Protein AF-A0A930U5Q6-F1 (afdb_monomer_lite)

Radius of gyration: 12.89 Å; chains: 1; bounding box: 28×29×20 Å

Foldseek 3Di:
DCVVVVHAAEDEADDDPVVVVVCVVVPHPYYYHPVVHDDDDPVPDDDD

pLDDT: mean 93.87, std 8.22, range [55.91, 98.62]

Structure (mmCIF, N/CA/C/O backbone):
data_AF-A0A930U5Q6-F1
#
_entry.id   AF-A0A930U5Q6-F1
#
loop_
_atom_site.group_PDB
_atom_site.id
_atom_site.type_symbol
_atom_site.label_atom_id
_atom_site.label_alt_id
_atom_site.label_comp_id
_atom_site.label_asym_id
_atom_site.label_entity_id
_atom_site.label_seq_id
_atom_site.pdbx_PDB_ins_code
_atom_site.Cartn_x
_atom_site.Cartn_y
_atom_site.Cartn_z
_atom_site.occupancy
_atom_site.B_iso_or_equiv
_atom_site.auth_seq_id
_atom_site.auth_comp_id
_atom_site.auth_asym_id
_atom_site.auth_atom_id
_atom_site.pdbx_PDB_model_num
ATOM 1 N N . MET A 1 1 ? -13.699 -9.642 1.128 1.00 76.38 1 MET A N 1
ATOM 2 C CA . MET A 1 1 ? -14.090 -9.911 2.536 1.00 76.38 1 MET A CA 1
ATOM 3 C C . MET A 1 1 ? -14.250 -8.625 3.343 1.00 76.38 1 MET A C 1
ATOM 5 O O . MET A 1 1 ? -15.239 -8.526 4.051 1.00 76.38 1 MET A O 1
ATOM 9 N N . GLY A 1 2 ? -13.357 -7.631 3.232 1.00 89.62 2 GLY A N 1
ATOM 10 C CA . GLY A 1 2 ? -13.566 -6.323 3.885 1.00 89.62 2 GLY A CA 1
ATOM 11 C C . GLY A 1 2 ? -14.904 -5.674 3.506 1.00 89.62 2 GLY A C 1
ATOM 12 O O . GLY A 1 2 ? -15.719 -5.393 4.379 1.00 89.62 2 GLY A O 1
ATOM 13 N N . HIS A 1 3 ? -15.215 -5.615 2.206 1.00 92.38 3 HIS A N 1
ATOM 14 C CA . HIS A 1 3 ? -16.487 -5.053 1.728 1.00 92.38 3 HIS A CA 1
ATOM 15 C C . HIS A 1 3 ? -17.737 -5.771 2.242 1.00 92.38 3 HIS A C 1
ATOM 17 O O . HIS A 1 3 ? -18.729 -5.123 2.549 1.00 92.38 3 HIS A O 1
ATOM 23 N N . SER A 1 4 ? -17.707 -7.100 2.404 1.00 94.19 4 SER A N 1
ATOM 24 C CA . SER A 1 4 ? -18.850 -7.843 2.968 1.00 94.19 4 SER A CA 1
ATOM 25 C C . SER A 1 4 ? -19.095 -7.541 4.450 1.00 94.19 4 SER A C 1
ATOM 27 O O . SER A 1 4 ? -20.156 -7.867 4.969 1.00 94.19 4 SER A O 1
ATOM 29 N N . LEU A 1 5 ? -18.118 -6.932 5.124 1.00 95.94 5 LEU A N 1
ATOM 30 C CA . LEU A 1 5 ? -18.224 -6.442 6.496 1.00 95.94 5 LEU A CA 1
ATOM 31 C C . LEU A 1 5 ? -18.518 -4.932 6.553 1.00 95.94 5 LEU A C 1
ATOM 33 O O . LEU A 1 5 ? -18.545 -4.370 7.643 1.00 95.94 5 LEU A O 1
ATOM 37 N N . GLY A 1 6 ? -18.728 -4.275 5.406 1.00 95.62 6 GLY A N 1
ATOM 38 C CA . GLY A 1 6 ? -18.911 -2.824 5.328 1.00 95.62 6 GLY A CA 1
ATOM 39 C C . GLY A 1 6 ? -17.637 -2.023 5.616 1.00 95.62 6 GLY A C 1
ATOM 40 O O . GLY A 1 6 ? -17.737 -0.879 6.045 1.00 95.62 6 GLY A O 1
ATOM 41 N N . LEU A 1 7 ? -16.457 -2.624 5.425 1.00 97.12 7 LEU A N 1
ATOM 42 C CA . LEU A 1 7 ? -15.159 -1.977 5.628 1.00 97.12 7 LEU A CA 1
ATOM 43 C C . LEU A 1 7 ? -14.536 -1.555 4.295 1.00 97.12 7 LEU A C 1
ATOM 45 O O . LEU A 1 7 ? -14.656 -2.277 3.300 1.00 97.12 7 LEU A O 1
ATOM 49 N N . GLU A 1 8 ? -13.804 -0.445 4.325 1.00 97.12 8 GLU A N 1
ATOM 50 C CA . GLU A 1 8 ? -12.879 -0.033 3.266 1.00 97.12 8 GLU A CA 1
ATOM 51 C C . GLU A 1 8 ? -11.606 -0.894 3.306 1.00 97.12 8 GLU A C 1
ATOM 53 O O . GLU A 1 8 ? -11.168 -1.357 4.366 1.00 97.12 8 GLU A O 1
ATOM 58 N N . VAL A 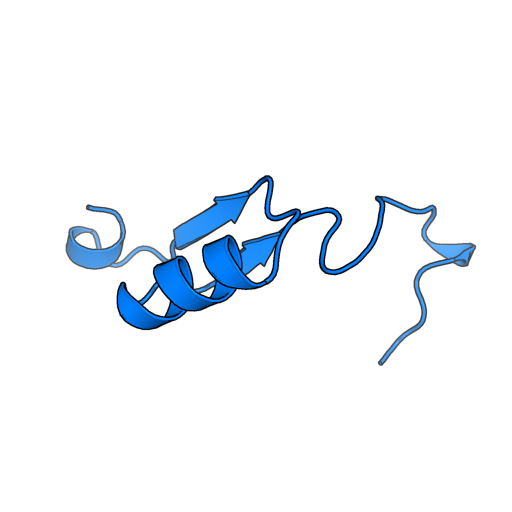1 9 ? -11.010 -1.131 2.141 1.00 96.00 9 VAL A N 1
ATOM 59 C CA . VAL A 1 9 ? -9.830 -1.977 1.959 1.00 96.00 9 VAL A CA 1
ATOM 60 C C . VAL A 1 9 ? -8.681 -1.148 1.394 1.00 96.00 9 VAL A C 1
ATOM 62 O O . VAL A 1 9 ? -8.809 -0.536 0.335 1.00 96.00 9 VAL A O 1
ATOM 65 N N . VAL A 1 10 ? -7.529 -1.202 2.069 1.00 97.25 10 VAL A N 1
ATOM 66 C CA . VAL A 1 10 ? -6.257 -0.681 1.554 1.00 97.25 10 VAL A CA 1
ATOM 67 C C . VAL A 1 10 ? -5.363 -1.831 1.094 1.00 97.25 10 VAL A C 1
ATOM 69 O O . VAL A 1 10 ? -5.149 -2.799 1.827 1.00 97.25 10 VAL A O 1
ATOM 72 N N . ALA A 1 11 ? -4.844 -1.735 -0.127 1.00 97.75 11 ALA A N 1
ATOM 73 C CA . ALA A 1 11 ? -3.797 -2.616 -0.628 1.00 97.75 11 ALA A CA 1
ATOM 74 C C . ALA A 1 11 ? -2.432 -1.921 -0.539 1.00 97.75 11 ALA A C 1
ATOM 76 O O . ALA A 1 11 ? -2.225 -0.852 -1.114 1.00 97.75 11 ALA A O 1
ATOM 77 N N . GLU A 1 12 ? -1.486 -2.537 0.167 1.00 98.31 12 GLU A N 1
ATOM 78 C CA . GLU A 1 12 ? -0.130 -2.011 0.347 1.00 98.31 12 GLU A CA 1
ATOM 79 C C . GLU A 1 12 ? 0.895 -2.751 -0.524 1.00 98.31 12 GLU A C 1
ATOM 81 O O . GLU A 1 12 ? 0.702 -3.910 -0.893 1.00 98.31 12 GLU A O 1
ATOM 86 N N . GLY A 1 13 ? 2.016 -2.089 -0.825 1.00 98.00 13 GLY A N 1
ATOM 87 C CA . GLY A 1 13 ? 3.132 -2.675 -1.575 1.00 98.00 13 GLY A CA 1
ATOM 88 C C . GLY A 1 13 ? 3.009 -2.554 -3.095 1.00 98.00 13 GLY A C 1
ATOM 89 O O . GLY A 1 13 ? 3.523 -3.398 -3.822 1.00 98.00 13 GLY A O 1
ATOM 90 N N . ILE A 1 14 ? 2.320 -1.524 -3.593 1.00 98.50 14 ILE A N 1
ATOM 91 C CA . ILE A 1 14 ? 2.143 -1.309 -5.036 1.00 98.50 14 ILE A CA 1
ATOM 92 C C . ILE A 1 14 ? 3.383 -0.642 -5.629 1.00 98.50 14 ILE A C 1
ATOM 94 O O . ILE A 1 14 ? 3.705 0.500 -5.309 1.00 98.50 14 ILE A O 1
ATOM 98 N N . GLU A 1 15 ? 4.078 -1.347 -6.510 1.00 98.56 15 GLU A N 1
ATOM 99 C CA . GLU A 1 15 ? 5.340 -0.912 -7.118 1.00 98.56 15 GLU A CA 1
ATOM 100 C C . GLU A 1 15 ? 5.238 -0.755 -8.641 1.00 98.56 15 GLU A C 1
ATOM 102 O O . GLU A 1 15 ? 5.980 0.031 -9.229 1.00 98.56 15 GLU A O 1
ATOM 107 N N . HIS A 1 16 ? 4.292 -1.450 -9.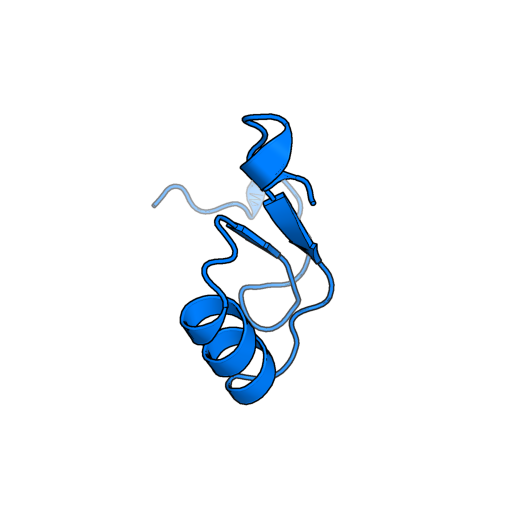282 1.00 98.62 16 HIS A N 1
ATOM 108 C CA . HIS A 1 16 ? 4.126 -1.464 -10.735 1.00 98.62 16 HIS A CA 1
ATOM 109 C C . HIS A 1 16 ? 2.705 -1.071 -11.175 1.00 98.62 16 HIS A C 1
ATOM 111 O O . HIS A 1 16 ? 1.735 -1.461 -10.518 1.00 98.62 16 HIS A O 1
ATOM 117 N N . PRO A 1 17 ? 2.546 -0.375 -12.321 1.00 98.56 17 PRO A N 1
ATOM 118 C CA . PRO A 1 17 ? 1.233 0.013 -12.846 1.00 98.56 17 PRO A CA 1
ATOM 119 C C . PRO A 1 17 ? 0.250 -1.152 -13.013 1.00 98.56 17 PRO A C 1
ATOM 121 O O . PRO A 1 17 ? -0.938 -0.993 -12.746 1.00 98.56 17 PRO A O 1
ATOM 124 N N . ASP A 1 18 ? 0.736 -2.337 -13.385 1.00 98.50 18 ASP A N 1
ATOM 125 C CA . ASP A 1 18 ? -0.118 -3.510 -13.601 1.00 98.50 18 ASP A CA 1
ATOM 126 C C . ASP A 1 18 ? -0.765 -4.018 -12.300 1.00 98.50 18 ASP A C 1
ATOM 128 O O . ASP A 1 18 ? -1.900 -4.495 -12.312 1.00 98.50 18 ASP A O 1
ATOM 132 N N . GLN A 1 19 ? -0.083 -3.868 -11.156 1.00 98.62 19 GLN A N 1
ATOM 133 C CA . GLN A 1 19 ? -0.643 -4.194 -9.838 1.00 98.62 19 GLN A CA 1
ATOM 134 C C . GLN A 1 19 ? -1.788 -3.236 -9.486 1.00 98.62 19 GLN A C 1
ATOM 136 O O . GLN A 1 19 ? -2.839 -3.673 -9.017 1.00 98.62 19 GLN A O 1
ATOM 141 N N . LEU A 1 20 ? -1.609 -1.938 -9.762 1.00 98.38 20 LEU A N 1
ATOM 142 C CA . LEU A 1 20 ? -2.650 -0.929 -9.570 1.00 98.38 20 LEU A CA 1
ATOM 143 C C . LEU A 1 20 ? -3.865 -1.203 -10.464 1.00 98.38 20 LEU A C 1
ATOM 145 O O . LEU A 1 20 ? -4.993 -1.207 -9.975 1.00 98.38 20 LEU A O 1
ATOM 149 N N . ALA A 1 21 ? -3.638 -1.481 -11.749 1.00 98.31 21 ALA A N 1
ATOM 150 C CA . ALA A 1 21 ? -4.704 -1.798 -12.695 1.00 98.31 21 ALA A CA 1
ATOM 151 C C . ALA A 1 21 ? -5.505 -3.035 -12.257 1.00 98.31 21 ALA A C 1
ATOM 153 O O . ALA A 1 21 ? -6.737 -3.039 -12.316 1.00 98.31 21 ALA A O 1
ATOM 154 N N . TRP A 1 22 ? -4.818 -4.068 -11.758 1.00 98.31 22 TRP A N 1
ATOM 155 C CA . TRP A 1 22 ? -5.475 -5.249 -11.209 1.00 98.31 22 TRP A CA 1
ATOM 156 C C . TRP A 1 22 ? -6.351 -4.894 -10.000 1.00 98.31 22 TRP A C 1
ATOM 158 O O . TRP A 1 22 ? -7.512 -5.290 -9.960 1.00 98.31 22 TRP A O 1
ATOM 168 N N . LEU A 1 23 ? -5.851 -4.105 -9.046 1.00 97.75 23 LEU A N 1
ATOM 169 C CA . LEU A 1 23 ? -6.614 -3.706 -7.855 1.00 97.75 23 LEU A CA 1
ATOM 170 C C . LEU A 1 23 ? -7.840 -2.849 -8.181 1.00 97.75 23 LEU A C 1
ATOM 172 O O . LEU A 1 23 ? -8.902 -3.064 -7.598 1.00 97.75 23 LEU A O 1
ATOM 176 N N . GLN A 1 24 ? -7.717 -1.932 -9.142 1.00 96.06 24 GLN A N 1
ATOM 177 C CA . GLN A 1 24 ? -8.834 -1.121 -9.631 1.00 96.06 24 GLN A CA 1
ATOM 178 C C . GLN A 1 24 ? -9.938 -1.995 -10.236 1.00 96.06 24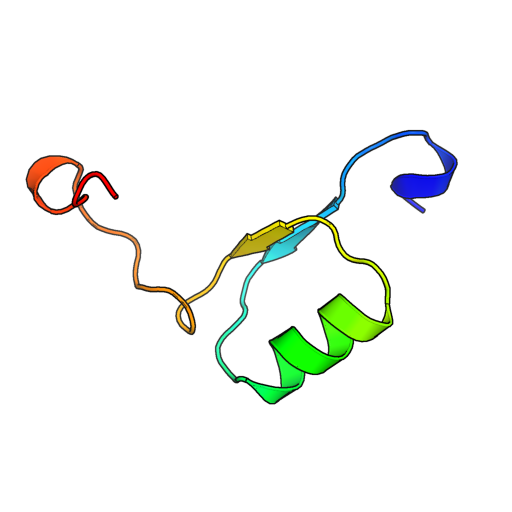 GLN A C 1
ATOM 180 O O . GLN A 1 24 ? -11.115 -1.809 -9.929 1.00 96.06 24 GLN A O 1
ATOM 185 N N . ALA A 1 25 ? -9.569 -3.000 -11.037 1.00 97.56 25 ALA A N 1
ATOM 186 C CA . ALA A 1 25 ? -10.523 -3.945 -11.617 1.00 97.56 25 ALA A CA 1
ATOM 187 C C . ALA A 1 25 ? -11.240 -4.817 -10.564 1.00 97.56 25 ALA A C 1
ATOM 189 O O . ALA A 1 25 ? -12.330 -5.320 -10.831 1.00 97.56 25 ALA A O 1
ATOM 190 N N . HIS A 1 26 ? -10.654 -4.976 -9.372 1.00 95.44 26 HIS A N 1
ATOM 191 C CA . HIS A 1 26 ? -11.212 -5.748 -8.255 1.00 95.44 26 HIS A CA 1
ATOM 192 C C . HIS A 1 26 ? -11.803 -4.865 -7.142 1.00 95.44 26 HIS A C 1
ATOM 194 O O . HIS A 1 26 ? -12.037 -5.356 -6.037 1.00 95.44 26 HIS A O 1
ATOM 200 N N . ALA A 1 27 ? -12.067 -3.586 -7.438 1.00 93.06 27 ALA A N 1
ATOM 201 C CA . ALA A 1 27 ? -12.714 -2.626 -6.542 1.00 93.06 27 ALA A CA 1
ATOM 202 C C . ALA A 1 27 ? -12.004 -2.435 -5.187 1.00 93.06 27 ALA A C 1
ATOM 204 O O . ALA A 1 27 ? -12.660 -2.283 -4.163 1.00 93.06 27 ALA A O 1
ATOM 205 N N . CYS A 1 28 ? -10.668 -2.452 -5.161 1.00 96.62 28 CYS A N 1
ATOM 206 C CA . CYS A 1 28 ? -9.927 -2.018 -3.976 1.00 96.62 28 CYS A CA 1
ATOM 207 C C . CYS A 1 28 ? -10.082 -0.500 -3.785 1.00 96.62 28 CYS A C 1
ATOM 209 O O . CYS A 1 28 ? -9.973 0.245 -4.759 1.00 96.62 28 CYS A O 1
ATOM 211 N N . ASP A 1 29 ? -10.336 -0.049 -2.554 1.00 97.31 29 ASP A N 1
ATOM 212 C CA . ASP A 1 29 ? -10.713 1.346 -2.285 1.00 97.31 29 ASP A CA 1
ATOM 213 C C . ASP A 1 29 ? -9.490 2.269 -2.252 1.00 97.31 29 ASP A C 1
ATOM 215 O O . ASP A 1 29 ? -9.500 3.362 -2.820 1.00 97.31 29 ASP A O 1
ATOM 219 N N . TYR A 1 30 ? -8.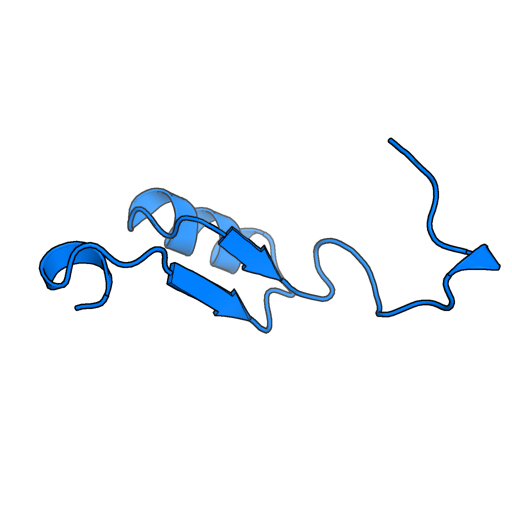412 1.801 -1.619 1.00 97.81 30 TYR A N 1
ATOM 220 C CA . TYR A 1 30 ? -7.182 2.561 -1.431 1.00 97.81 30 TYR A CA 1
ATOM 221 C C . TYR A 1 30 ? -5.949 1.736 -1.786 1.00 97.81 30 TYR A C 1
ATOM 223 O O . TYR A 1 30 ? -5.920 0.513 -1.637 1.00 97.81 30 TYR A O 1
ATOM 231 N N . ALA A 1 31 ? -4.892 2.421 -2.218 1.00 97.69 31 ALA A N 1
ATOM 232 C CA . ALA A 1 31 ? -3.620 1.801 -2.555 1.00 97.69 31 ALA A CA 1
ATOM 233 C C . ALA A 1 31 ? -2.447 2.606 -1.984 1.00 97.69 31 ALA A C 1
ATOM 235 O O . ALA A 1 31 ? -2.431 3.833 -2.056 1.00 97.69 31 ALA A O 1
ATOM 236 N N . GLN A 1 32 ? -1.440 1.902 -1.468 1.00 98.31 32 GLN A N 1
ATOM 237 C CA . GLN A 1 32 ? -0.180 2.474 -1.001 1.00 98.31 32 GLN A CA 1
ATOM 238 C C . GLN A 1 32 ? 1.000 1.697 -1.588 1.00 98.31 32 GLN A C 1
ATOM 240 O O . GLN A 1 32 ? 1.020 0.468 -1.602 1.00 98.31 32 GLN A O 1
ATOM 245 N N . GLY A 1 33 ? 2.040 2.403 -2.020 1.00 98.00 33 GLY A N 1
ATOM 246 C CA . GLY A 1 33 ? 3.285 1.772 -2.444 1.00 98.00 33 GLY A CA 1
ATOM 247 C C . GLY A 1 33 ? 4.208 2.709 -3.209 1.00 98.00 33 GLY A C 1
ATOM 248 O O . GLY A 1 33 ? 3.860 3.855 -3.493 1.00 98.00 33 GLY A O 1
ATOM 249 N N . PHE A 1 34 ? 5.400 2.214 -3.544 1.00 98.00 34 PHE A N 1
ATOM 250 C CA . PHE A 1 34 ? 6.446 3.003 -4.201 1.00 98.00 34 PHE A CA 1
ATOM 251 C C . PHE A 1 34 ? 6.092 3.460 -5.613 1.00 98.00 34 PHE A C 1
ATOM 253 O O . PHE A 1 34 ? 6.726 4.392 -6.103 1.00 98.00 34 PHE A O 1
ATOM 260 N N . LEU A 1 35 ? 5.065 2.869 -6.232 1.00 97.94 35 LEU A N 1
ATOM 261 C CA . LEU A 1 35 ? 4.471 3.394 -7.457 1.00 97.94 35 LEU A CA 1
ATOM 262 C C . LEU A 1 35 ? 4.001 4.850 -7.282 1.00 97.94 35 LEU A C 1
ATOM 264 O O . LEU A 1 35 ? 4.110 5.636 -8.217 1.00 97.94 35 LEU A O 1
ATOM 268 N N . PHE A 1 36 ? 3.498 5.208 -6.096 1.00 95.62 36 PHE A N 1
ATOM 269 C CA . PHE A 1 36 ? 2.996 6.553 -5.785 1.00 95.62 36 PHE A CA 1
ATOM 270 C C . PHE A 1 36 ? 4.059 7.452 -5.155 1.00 95.62 36 PHE A C 1
ATOM 272 O O . PHE A 1 36 ? 4.044 8.666 -5.334 1.00 95.62 36 PHE A O 1
ATOM 279 N N . GLY A 1 37 ? 4.987 6.859 -4.411 1.00 94.81 37 GLY A N 1
ATOM 280 C CA . GLY A 1 37 ? 6.060 7.574 -3.738 1.00 94.81 37 GLY A CA 1
ATOM 281 C C . GLY A 1 37 ? 6.656 6.746 -2.611 1.00 94.81 37 GLY A C 1
ATOM 282 O O . GLY A 1 37 ? 6.054 5.794 -2.112 1.00 94.81 37 GLY A O 1
ATOM 283 N N . ARG A 1 38 ? 7.874 7.098 -2.199 1.00 95.12 38 ARG A N 1
ATOM 284 C CA . ARG A 1 38 ? 8.479 6.520 -0.994 1.00 95.12 38 ARG A CA 1
ATOM 285 C C . ARG A 1 38 ? 7.965 7.264 0.246 1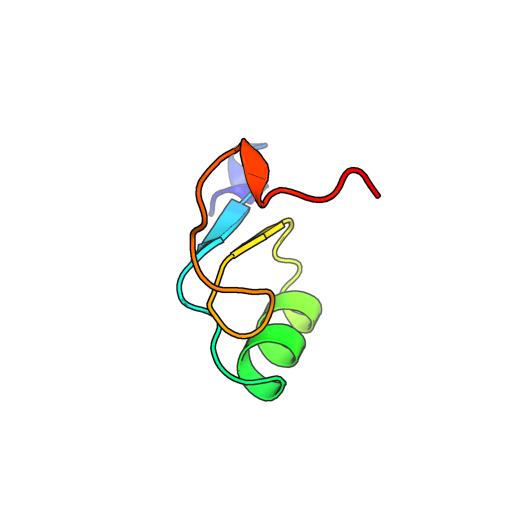.00 95.12 38 ARG A C 1
ATOM 287 O O . ARG A 1 38 ? 7.695 8.460 0.143 1.00 95.12 38 ARG A O 1
ATOM 294 N N . PRO A 1 39 ? 7.880 6.602 1.416 1.00 94.38 39 PRO A N 1
ATOM 295 C CA . PRO A 1 39 ? 7.681 7.289 2.685 1.00 94.38 39 PRO A CA 1
ATOM 296 C C . PRO A 1 39 ? 8.701 8.412 2.839 1.00 94.38 39 PRO A C 1
ATOM 298 O O . PRO A 1 39 ? 9.891 8.217 2.582 1.00 94.38 39 PRO A O 1
ATOM 301 N N . GLN A 1 40 ? 8.227 9.579 3.250 1.00 93.44 40 GLN A N 1
ATOM 302 C CA . GLN A 1 40 ? 9.037 10.783 3.354 1.00 93.44 40 GLN A CA 1
ATOM 303 C C . GLN A 1 40 ? 8.678 11.555 4.628 1.00 93.44 40 GLN A C 1
ATOM 305 O O . GLN A 1 40 ? 7.560 11.403 5.128 1.00 93.44 40 GLN A O 1
ATOM 310 N N . PRO A 1 41 ? 9.610 12.354 5.181 1.00 95.00 41 PRO A N 1
ATOM 311 C CA . PRO A 1 41 ? 9.310 13.257 6.286 1.00 95.00 41 PRO A CA 1
ATOM 312 C C . PRO A 1 41 ? 8.163 14.209 5.944 1.00 95.00 41 PRO A C 1
ATOM 314 O O . PRO A 1 41 ? 7.930 14.511 4.774 1.00 95.00 41 PRO A O 1
ATOM 317 N N . LEU A 1 42 ? 7.492 14.729 6.973 1.00 91.94 42 LEU A N 1
ATOM 318 C CA . LEU A 1 42 ? 6.394 15.679 6.792 1.00 91.94 42 LEU A CA 1
ATOM 319 C C . LEU A 1 42 ? 6.831 16.929 6.014 1.00 91.94 42 LEU A C 1
ATOM 321 O O . LEU A 1 42 ? 6.111 17.365 5.131 1.00 91.94 42 LEU A O 1
ATOM 325 N N . ASP A 1 43 ? 8.041 17.435 6.266 1.00 94.62 43 ASP A N 1
ATOM 326 C CA . ASP A 1 43 ? 8.608 18.596 5.559 1.00 94.62 43 ASP A CA 1
ATOM 327 C C . ASP A 1 43 ? 8.743 18.375 4.038 1.00 94.62 43 ASP A C 1
ATOM 329 O O . ASP A 1 43 ? 8.857 19.328 3.268 1.00 94.62 43 ASP A O 1
ATOM 333 N N . ASN A 1 44 ? 8.747 17.113 3.597 1.00 89.00 44 ASN A N 1
ATOM 334 C CA . ASN A 1 44 ? 8.787 16.711 2.193 1.00 89.00 44 ASN A CA 1
ATOM 335 C C . ASN A 1 44 ? 7.402 16.337 1.643 1.00 89.00 44 ASN A C 1
ATOM 337 O O . ASN A 1 44 ? 7.275 16.098 0.442 1.00 89.00 44 ASN A O 1
ATOM 341 N N . PHE A 1 45 ? 6.377 16.262 2.494 1.00 86.94 45 PHE A N 1
ATOM 342 C CA . PHE A 1 45 ? 5.010 16.002 2.075 1.00 86.94 45 PHE A CA 1
ATOM 343 C C . PHE A 1 45 ? 4.449 17.280 1.449 1.00 86.94 45 PHE A C 1
ATOM 345 O O . PHE A 1 45 ? 4.228 18.279 2.126 1.00 86.94 45 PHE A O 1
ATOM 352 N N . GLN A 1 46 ? 4.303 17.276 0.126 1.00 77.88 46 GLN A N 1
ATOM 353 C CA . GLN A 1 46 ? 3.723 18.403 -0.593 1.00 77.88 46 GLN A CA 1
ATOM 354 C C . GLN A 1 46 ? 2.203 18.310 -0.486 1.00 77.88 46 GLN A C 1
ATOM 356 O O . GLN A 1 46 ? 1.626 17.305 -0.903 1.00 77.88 46 GLN A O 1
ATOM 361 N N . ASP A 1 47 ? 1.574 19.344 0.069 1.00 67.50 47 ASP A N 1
ATOM 362 C CA . ASP A 1 47 ? 0.120 19.477 0.030 1.00 67.50 47 ASP A CA 1
ATOM 363 C C . ASP A 1 47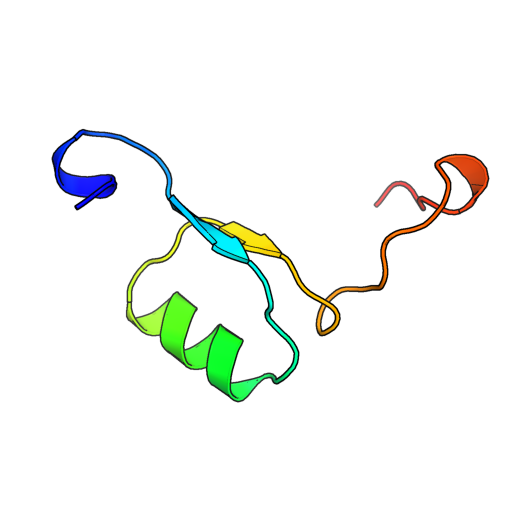 ? -0.327 19.584 -1.437 1.00 67.50 47 ASP A C 1
ATOM 365 O O . ASP A 1 47 ? 0.186 20.417 -2.193 1.00 67.50 47 ASP A O 1
ATOM 369 N N . GLY A 1 48 ? -1.231 18.687 -1.839 1.00 55.91 48 GLY A N 1
ATOM 370 C CA . GLY A 1 48 ? -1.868 18.662 -3.158 1.00 55.91 48 GLY A CA 1
ATOM 371 C C . GLY A 1 48 ? -3.126 19.510 -3.211 1.00 55.91 48 GLY A C 1
ATOM 372 O O . GLY A 1 48 ? -3.876 19.510 -2.209 1.00 55.91 48 GLY A O 1
#

Sequence (48 aa):
MGHSLGLEVVAEGIEHPDQLAWLQAHACDYAQGFLFGRPQPLDNFQDG

Secondary structure (DSSP, 8-state):
-TGGGT---EEE---SHHHHHHHHHTT-SEEESTTT-----GGG----